Protein AF-A0A2K1L4N6-F1 (afdb_monomer_lite)

Radius of gyration: 20.87 Å; chains: 1; bounding box: 74×29×44 Å

Organism: Physcomitrium patens (NCBI:txid3218)

Foldseek 3Di:
DDDDDDDDDDDDDDDDDDDPDPVSVVVPDDPVVVVVVVCVVLVVVLVCCCVPPRNVVSVVSVVVVVVVVVVLVVLLVVCVVVVDPCSPVPRPPVCPVPPPD

Structure (mmCIF, N/CA/C/O backbone):
data_AF-A0A2K1L4N6-F1
#
_entry.id   AF-A0A2K1L4N6-F1
#
loop_
_atom_site.group_PDB
_atom_site.id
_atom_site.type_symbol
_atom_site.label_atom_id
_atom_site.label_alt_id
_atom_site.label_comp_id
_atom_site.label_asym_id
_atom_site.label_entity_id
_atom_site.label_seq_id
_atom_site.pdbx_PDB_ins_code
_atom_site.Cartn_x
_atom_site.Cartn_y
_atom_site.Cartn_z
_atom_site.occupancy
_atom_site.B_iso_or_equiv
_atom_site.auth_seq_id
_atom_site.auth_comp_id
_atom_site.auth_asym_id
_atom_site.auth_atom_id
_atom_site.pdbx_PDB_model_num
ATOM 1 N N . GLN A 1 1 ? -50.985 18.472 1.937 1.00 55.41 1 GLN A N 1
ATOM 2 C CA . GLN A 1 1 ? -49.611 18.667 1.428 1.00 55.41 1 GLN A CA 1
ATOM 3 C C . GLN A 1 1 ? -48.966 17.285 1.382 1.00 55.41 1 GLN A C 1
ATOM 5 O O . GLN A 1 1 ? -48.804 16.681 2.432 1.00 55.41 1 GLN A O 1
ATOM 10 N N . ALA A 1 2 ? -48.782 16.704 0.193 1.00 63.16 2 ALA A N 1
ATOM 11 C CA . ALA A 1 2 ? -48.333 15.316 0.050 1.00 63.16 2 ALA A CA 1
ATOM 12 C C . ALA A 1 2 ? -46.799 15.261 0.013 1.00 63.16 2 ALA A C 1
ATOM 14 O O . ALA A 1 2 ? -46.181 15.884 -0.847 1.00 63.16 2 ALA A O 1
ATOM 15 N N .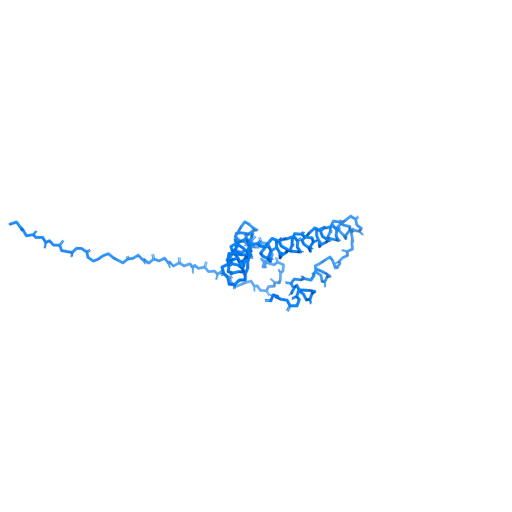 TYR A 1 3 ? -46.191 14.534 0.951 1.00 68.31 3 TYR A N 1
ATOM 16 C CA . TYR A 1 3 ? -44.750 14.297 0.983 1.00 68.31 3 TYR A CA 1
ATOM 17 C C . TYR A 1 3 ? -44.424 13.067 0.131 1.00 68.31 3 TYR A C 1
ATOM 19 O O . TYR A 1 3 ? -44.796 11.949 0.476 1.00 68.31 3 TYR A O 1
ATOM 27 N N . THR A 1 4 ? -43.729 13.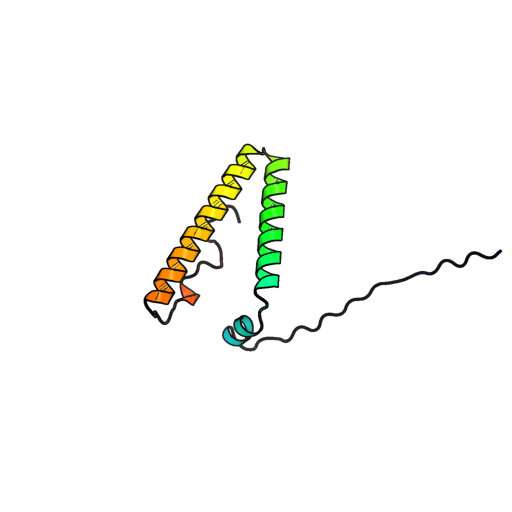259 -0.987 1.00 72.62 4 THR A N 1
ATOM 28 C CA . THR A 1 4 ? -43.189 12.160 -1.800 1.00 72.62 4 THR A CA 1
ATOM 29 C C . THR A 1 4 ? -41.756 11.851 -1.380 1.00 72.62 4 THR A C 1
ATOM 31 O O . THR A 1 4 ? -40.870 12.695 -1.513 1.00 72.62 4 THR A O 1
ATOM 34 N N . VAL A 1 5 ? -41.516 10.629 -0.900 1.00 73.69 5 VAL A N 1
ATOM 35 C CA . VAL A 1 5 ? -40.175 10.125 -0.57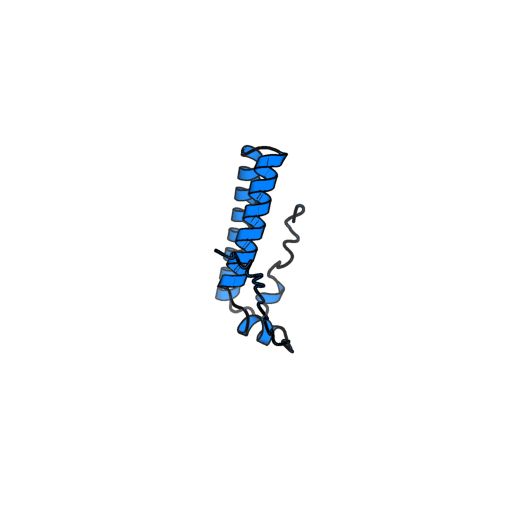4 1.00 73.69 5 VAL A CA 1
ATOM 36 C C . VAL A 1 5 ? -39.442 9.782 -1.870 1.00 73.69 5 VAL A C 1
ATOM 38 O O . VAL A 1 5 ? -39.859 8.899 -2.619 1.00 73.69 5 VAL A O 1
ATOM 41 N N . LYS A 1 6 ? -38.339 10.482 -2.145 1.00 77.62 6 LYS A N 1
ATOM 42 C CA . LYS A 1 6 ? -37.497 10.240 -3.320 1.00 77.62 6 LYS A CA 1
ATOM 43 C C . LYS A 1 6 ? -36.411 9.228 -2.954 1.00 77.62 6 LYS A C 1
ATOM 45 O O . LYS A 1 6 ? -35.529 9.524 -2.152 1.00 77.62 6 LYS A O 1
ATOM 50 N N . ARG A 1 7 ? -36.478 8.019 -3.516 1.00 79.19 7 ARG A N 1
ATOM 51 C CA . ARG A 1 7 ? -35.446 6.988 -3.335 1.00 79.19 7 ARG A CA 1
ATOM 52 C C . ARG A 1 7 ? -34.338 7.217 -4.364 1.00 79.19 7 ARG A C 1
ATOM 54 O O . ARG A 1 7 ? -34.545 6.966 -5.546 1.00 79.19 7 ARG A O 1
ATOM 61 N N . CYS A 1 8 ? -33.185 7.713 -3.924 1.00 83.50 8 CYS A N 1
ATOM 62 C CA . CYS A 1 8 ? -32.012 7.908 -4.779 1.00 83.50 8 CYS A CA 1
ATOM 63 C C . CYS A 1 8 ? -31.017 6.759 -4.580 1.00 83.50 8 CYS A C 1
ATOM 65 O O . CYS A 1 8 ? -30.701 6.409 -3.444 1.00 83.50 8 CYS A O 1
ATOM 67 N N . SER A 1 9 ? -30.491 6.209 -5.673 1.00 83.38 9 SER A N 1
ATOM 68 C CA . SER A 1 9 ? -29.352 5.286 -5.654 1.00 83.38 9 SER A CA 1
ATOM 69 C C . SER A 1 9 ? -28.163 5.916 -6.369 1.00 83.38 9 SER A C 1
ATOM 71 O O . SER A 1 9 ? -28.318 6.431 -7.475 1.00 83.38 9 SER A O 1
ATOM 73 N N . TRP A 1 10 ? -26.978 5.837 -5.764 1.00 89.50 10 TRP A N 1
ATOM 74 C CA . TRP A 1 10 ? -25.729 6.283 -6.378 1.00 89.50 10 TRP A CA 1
ATOM 75 C C . TRP A 1 10 ? -25.004 5.076 -6.963 1.00 89.50 10 TRP A C 1
ATOM 77 O O . TRP A 1 10 ? -24.599 4.184 -6.221 1.00 89.50 10 TRP A O 1
ATOM 87 N N . LEU A 1 11 ? -24.847 5.050 -8.284 1.00 91.06 11 LEU A N 1
ATOM 88 C CA . LEU A 1 11 ? -24.075 4.034 -8.992 1.00 91.06 11 LEU A CA 1
ATOM 89 C C . LEU A 1 11 ? -22.810 4.686 -9.550 1.00 91.06 11 LEU A C 1
ATOM 91 O O . LEU A 1 11 ? -22.886 5.728 -10.198 1.00 91.06 11 LEU A O 1
ATOM 95 N N . ARG A 1 12 ? -21.651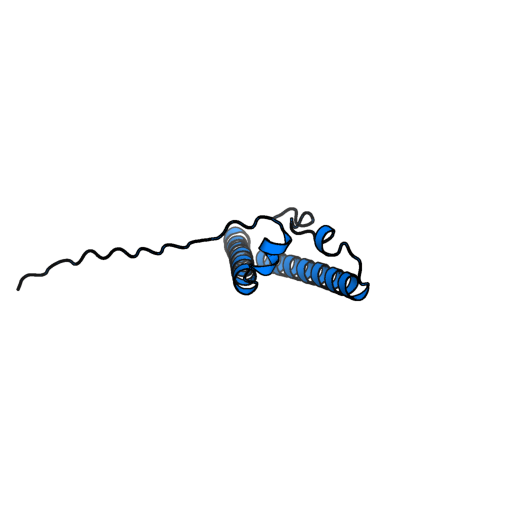 4.073 -9.302 1.00 91.31 12 ARG A N 1
ATOM 96 C CA . ARG A 1 12 ? -20.393 4.417 -9.972 1.00 91.31 12 ARG A CA 1
ATOM 97 C C . ARG A 1 12 ? -19.858 3.165 -10.641 1.00 91.31 12 ARG A C 1
ATOM 99 O O . ARG A 1 12 ? -19.664 2.151 -9.978 1.00 91.31 12 ARG A O 1
ATOM 106 N N . THR A 1 13 ? -19.638 3.248 -11.942 1.00 92.38 13 THR A N 1
ATOM 107 C CA . THR A 1 13 ? -19.017 2.195 -12.743 1.00 92.38 13 THR A CA 1
ATOM 108 C C . THR A 1 13 ? -17.601 2.627 -13.085 1.00 92.38 13 THR A C 1
ATOM 110 O O . THR A 1 13 ? -17.401 3.750 -13.545 1.00 92.38 13 THR A O 1
ATOM 113 N N . LEU A 1 14 ? -16.633 1.746 -12.854 1.00 89.06 14 LEU A N 1
ATOM 114 C CA . LEU A 1 14 ? -15.235 1.947 -13.215 1.00 89.06 14 LEU A CA 1
ATOM 115 C C . LEU A 1 14 ? -14.871 0.887 -14.255 1.00 89.06 14 LEU A C 1
ATOM 117 O O . LEU A 1 14 ? -15.050 -0.301 -13.996 1.00 89.06 14 LEU A O 1
ATOM 121 N N . GLN A 1 15 ? -14.402 1.315 -15.424 1.00 90.31 15 GLN A N 1
ATOM 122 C CA . GLN A 1 15 ? -13.778 0.425 -16.399 1.00 90.31 15 GLN A CA 1
ATOM 123 C C . GLN A 1 15 ? -12.269 0.461 -16.175 1.00 90.31 15 GLN A C 1
ATOM 125 O O . GLN A 1 15 ? -11.701 1.535 -15.987 1.00 90.31 15 GLN A O 1
ATOM 130 N N . ILE A 1 16 ? -11.654 -0.717 -16.133 1.00 86.00 16 ILE A N 1
ATOM 131 C CA . ILE A 1 16 ? -10.216 -0.895 -15.943 1.00 86.00 16 ILE A CA 1
ATOM 132 C C . ILE A 1 16 ? -9.748 -1.800 -17.074 1.00 86.00 16 ILE A C 1
ATOM 134 O O . ILE A 1 16 ? -10.290 -2.895 -17.242 1.00 86.00 16 ILE A O 1
ATOM 138 N N . ASP A 1 17 ? -8.766 -1.333 -17.833 1.00 84.88 17 ASP A N 1
ATOM 139 C CA . ASP A 1 17 ? -8.164 -2.112 -18.907 1.00 84.88 17 ASP A CA 1
ATOM 140 C C . ASP A 1 17 ? -7.222 -3.180 -18.339 1.00 84.88 17 ASP A C 1
ATOM 142 O O . ASP A 1 17 ? -6.590 -3.004 -17.293 1.00 84.88 17 ASP A O 1
ATOM 146 N N . VAL A 1 18 ? -7.145 -4.323 -19.020 1.00 84.69 18 VAL A N 1
ATOM 147 C CA . VAL A 1 18 ? -6.274 -5.431 -18.616 1.00 84.69 18 VAL A CA 1
ATOM 148 C C . VAL A 1 18 ? -4.914 -5.243 -19.275 1.00 84.69 18 VAL A C 1
ATOM 150 O O . VAL A 1 18 ? -4.800 -5.375 -20.491 1.00 84.69 18 VAL A O 1
ATOM 153 N N . ALA A 1 19 ? -3.886 -4.971 -18.472 1.00 86.12 19 ALA A N 1
ATOM 154 C CA . ALA A 1 19 ? -2.512 -4.894 -18.960 1.00 86.12 19 ALA A CA 1
ATOM 155 C C . ALA A 1 19 ? -2.032 -6.273 -19.449 1.00 86.12 19 ALA A C 1
ATOM 157 O O . ALA A 1 19 ? -2.192 -7.280 -18.752 1.00 86.12 19 ALA A O 1
ATOM 158 N N . ALA A 1 20 ? -1.408 -6.325 -20.628 1.00 84.12 20 ALA A N 1
ATOM 159 C CA . ALA A 1 20 ? -0.874 -7.560 -21.202 1.00 84.12 20 ALA A CA 1
ATOM 160 C C . ALA A 1 20 ? 0.507 -7.927 -20.629 1.00 84.12 20 ALA A C 1
ATOM 162 O O . ALA A 1 20 ? 0.948 -9.073 -20.740 1.00 84.12 20 ALA A O 1
ATOM 163 N N . ASN A 1 21 ? 1.212 -6.959 -20.036 1.00 76.44 21 ASN A N 1
ATOM 164 C CA . ASN A 1 21 ? 2.542 -7.140 -19.461 1.00 76.44 21 ASN A CA 1
ATOM 165 C C . ASN A 1 21 ? 2.799 -6.190 -18.273 1.00 76.44 21 ASN A C 1
ATOM 167 O O . ASN A 1 21 ? 2.072 -5.224 -18.049 1.00 76.44 21 ASN A O 1
ATOM 171 N N . LEU A 1 22 ? 3.859 -6.472 -17.505 1.00 70.75 22 LEU A N 1
ATOM 172 C CA . LEU A 1 22 ? 4.238 -5.691 -16.318 1.00 70.75 22 LEU A CA 1
ATOM 173 C C . LEU A 1 22 ? 4.594 -4.233 -16.640 1.00 70.75 22 LEU A C 1
ATOM 175 O O . LEU A 1 22 ? 4.316 -3.359 -15.831 1.00 70.75 22 LEU A O 1
ATOM 179 N N . ILE A 1 23 ? 5.194 -3.958 -17.801 1.00 76.75 23 ILE A N 1
ATOM 180 C CA . ILE A 1 23 ? 5.612 -2.600 -18.179 1.00 76.75 23 ILE A CA 1
ATOM 181 C C . ILE A 1 23 ? 4.376 -1.725 -18.404 1.00 76.75 23 ILE A C 1
ATOM 183 O O . ILE A 1 23 ? 4.264 -0.653 -17.825 1.00 76.75 23 ILE A O 1
ATOM 187 N N . GLU A 1 24 ? 3.409 -2.222 -19.171 1.00 76.62 24 GLU A N 1
ATOM 188 C CA . GLU A 1 24 ? 2.126 -1.562 -19.420 1.00 76.62 24 GLU A CA 1
ATOM 189 C C . GLU A 1 24 ? 1.347 -1.313 -18.122 1.00 76.62 24 GLU A C 1
ATOM 191 O O . GLU A 1 24 ? 0.723 -0.264 -17.958 1.00 76.62 24 GLU A O 1
ATOM 196 N N . LEU A 1 25 ? 1.437 -2.235 -17.159 1.00 77.69 25 LEU A N 1
ATOM 197 C CA . LEU A 1 25 ? 0.871 -2.039 -15.828 1.00 77.69 25 LEU A CA 1
ATOM 198 C C . LEU A 1 25 ? 1.535 -0.859 -15.104 1.00 77.69 25 LEU A C 1
ATOM 200 O O . LEU A 1 25 ? 0.830 -0.017 -14.560 1.00 77.69 25 LEU A O 1
ATOM 204 N N . TYR A 1 26 ? 2.867 -0.767 -15.101 1.00 75.88 26 TYR A N 1
ATOM 205 C CA . TYR A 1 26 ? 3.576 0.336 -14.442 1.00 75.88 26 TYR A CA 1
ATOM 206 C C . TYR A 1 26 ? 3.326 1.689 -15.120 1.00 75.88 26 TYR A C 1
ATOM 208 O O . TYR A 1 26 ? 3.096 2.670 -14.420 1.00 75.88 26 TYR A O 1
ATOM 216 N N . GLU A 1 27 ? 3.303 1.739 -16.453 1.00 80.19 27 GLU A N 1
ATOM 217 C CA . GLU A 1 27 ? 3.040 2.969 -17.218 1.00 80.19 27 GLU A CA 1
ATOM 218 C C . GLU A 1 27 ? 1.594 3.471 -17.049 1.00 80.19 27 GLU A C 1
ATOM 220 O O . GLU A 1 27 ? 1.349 4.674 -16.984 1.00 80.19 27 GLU A O 1
ATOM 225 N N . SER A 1 28 ? 0.619 2.562 -16.935 1.00 81.12 28 SER A N 1
ATOM 226 C CA . SER A 1 28 ? -0.797 2.912 -16.719 1.00 81.12 28 SER A CA 1
ATOM 227 C C . SER A 1 28 ? -1.146 3.204 -15.254 1.00 81.12 28 SER A C 1
ATOM 229 O O . SER A 1 28 ? -2.256 3.650 -14.944 1.00 81.12 28 SER A O 1
ATOM 231 N N . THR A 1 29 ? -0.215 2.966 -14.329 1.00 80.38 29 THR A N 1
ATOM 232 C CA . THR A 1 29 ? -0.457 3.093 -12.895 1.00 80.38 29 THR A CA 1
ATOM 233 C C . THR A 1 29 ? -0.403 4.547 -12.434 1.00 80.38 29 THR A C 1
ATOM 235 O O . THR A 1 29 ? 0.600 5.243 -12.580 1.00 80.38 29 THR A O 1
ATOM 238 N N . ASN A 1 30 ? -1.457 4.990 -11.745 1.00 83.25 30 ASN A N 1
ATOM 239 C CA . ASN A 1 30 ? -1.442 6.273 -11.054 1.00 83.25 30 ASN A CA 1
ATOM 240 C C . ASN A 1 30 ? -0.714 6.148 -9.701 1.00 83.25 30 ASN A C 1
ATOM 242 O O . ASN A 1 30 ? -1.236 5.573 -8.740 1.00 83.25 30 ASN A O 1
ATOM 246 N N . ILE A 1 31 ? 0.487 6.727 -9.631 1.00 79.75 31 ILE A N 1
ATOM 247 C CA . ILE A 1 31 ? 1.349 6.719 -8.441 1.00 79.75 31 ILE A CA 1
ATOM 248 C C . ILE A 1 31 ? 0.648 7.349 -7.230 1.00 79.75 31 ILE A C 1
ATOM 250 O O . ILE A 1 31 ? 0.789 6.845 -6.118 1.00 79.75 31 ILE A O 1
ATOM 254 N N . GLU A 1 32 ? -0.154 8.400 -7.420 1.00 81.19 32 GLU A N 1
ATOM 255 C CA . GLU A 1 32 ? -0.886 9.047 -6.325 1.00 81.19 32 GLU A CA 1
ATOM 256 C C . GLU A 1 32 ? -1.915 8.098 -5.707 1.00 81.19 32 GLU A C 1
ATOM 258 O O . GLU A 1 32 ? -2.046 8.038 -4.485 1.00 81.19 32 GLU A O 1
ATOM 263 N N . VAL A 1 33 ? -2.608 7.302 -6.528 1.00 81.12 33 VAL A N 1
ATOM 264 C CA . VAL A 1 33 ? -3.578 6.307 -6.042 1.00 81.12 33 VAL A CA 1
ATOM 265 C C . VAL A 1 33 ? -2.873 5.229 -5.225 1.00 81.12 33 VAL A C 1
ATOM 267 O O . VAL A 1 33 ? -3.341 4.891 -4.137 1.00 81.12 33 VAL A O 1
ATOM 270 N N . ILE A 1 34 ? -1.730 4.726 -5.700 1.00 79.44 34 ILE A N 1
ATOM 271 C CA . ILE A 1 34 ? -0.922 3.765 -4.940 1.00 79.44 34 ILE A CA 1
ATOM 272 C C . ILE A 1 34 ? -0.476 4.370 -3.613 1.00 79.44 34 ILE A C 1
ATOM 274 O O . ILE A 1 34 ? -0.644 3.741 -2.567 1.00 79.44 34 ILE A O 1
ATOM 278 N N . LEU A 1 35 ? 0.040 5.598 -3.635 1.00 79.25 35 LEU A N 1
ATOM 279 C CA . LEU A 1 35 ? 0.500 6.282 -2.435 1.00 79.25 35 LEU A CA 1
ATOM 280 C C . LEU A 1 35 ? -0.642 6.443 -1.424 1.00 79.25 35 LEU A C 1
ATOM 282 O O . LEU A 1 35 ? -0.475 6.122 -0.252 1.00 79.25 35 LEU A O 1
ATOM 286 N N . VAL A 1 36 ? -1.826 6.868 -1.874 1.00 83.62 36 VAL A N 1
ATOM 287 C CA . VAL A 1 36 ? -3.013 7.016 -1.022 1.00 83.62 36 VAL A CA 1
ATOM 288 C C . VAL A 1 36 ? -3.441 5.677 -0.433 1.00 83.62 36 VAL A C 1
ATOM 290 O O . VAL A 1 36 ? -3.714 5.609 0.764 1.00 83.62 36 VAL A O 1
ATOM 293 N N . VAL A 1 37 ? -3.474 4.603 -1.226 1.00 81.12 37 VAL A N 1
ATOM 294 C CA . VAL A 1 37 ? -3.838 3.264 -0.738 1.00 81.12 37 VAL A CA 1
ATOM 295 C C . VAL A 1 37 ? -2.830 2.768 0.299 1.00 81.12 37 VAL A C 1
ATOM 297 O O . VAL A 1 37 ? -3.231 2.261 1.351 1.00 81.12 37 VAL A O 1
ATOM 300 N N . LEU A 1 38 ? -1.531 2.951 0.050 1.00 80.94 38 LEU A N 1
ATOM 301 C CA . LEU A 1 38 ? -0.474 2.586 0.992 1.00 80.94 38 LEU A CA 1
ATOM 302 C C . LEU A 1 38 ? -0.580 3.399 2.285 1.00 80.94 38 LEU A C 1
ATOM 304 O O . LEU A 1 38 ? -0.622 2.813 3.366 1.00 80.94 38 LEU A O 1
ATOM 308 N N . ILE A 1 39 ? -0.718 4.724 2.191 1.00 85.12 39 ILE A N 1
ATOM 309 C CA . ILE A 1 39 ? -0.890 5.613 3.348 1.00 85.12 39 ILE A CA 1
ATOM 310 C C . ILE A 1 39 ? -2.134 5.219 4.144 1.00 85.12 39 ILE A C 1
ATOM 312 O O . ILE A 1 39 ? -2.062 5.096 5.364 1.00 85.12 39 ILE A O 1
ATOM 316 N N . GLN A 1 40 ? -3.267 4.968 3.485 1.00 86.75 40 GLN A N 1
ATOM 317 C CA . GLN A 1 40 ? -4.497 4.547 4.159 1.00 86.75 40 GLN A CA 1
ATOM 318 C C . GLN A 1 40 ? -4.333 3.200 4.869 1.00 86.75 40 GLN A C 1
ATOM 320 O O . GLN A 1 40 ? -4.811 3.041 5.995 1.00 86.75 40 GLN A O 1
ATOM 325 N N . LYS A 1 41 ? -3.648 2.234 4.244 1.00 85.94 41 LYS A N 1
ATOM 326 C CA . LYS A 1 41 ? -3.369 0.925 4.848 1.00 85.94 41 LYS A CA 1
ATOM 327 C C . LYS A 1 41 ? -2.473 1.068 6.081 1.00 85.94 41 LYS A C 1
ATOM 329 O O . LYS A 1 41 ? -2.798 0.515 7.133 1.00 85.94 41 LYS A O 1
ATOM 334 N N . LEU A 1 42 ? -1.389 1.836 5.970 1.00 87.12 42 LEU A N 1
ATOM 335 C CA . LEU A 1 42 ? -0.448 2.093 7.062 1.00 87.12 42 LEU A CA 1
ATOM 336 C C . LEU A 1 42 ? -1.131 2.843 8.210 1.00 87.12 42 LEU A C 1
ATOM 338 O O . LEU A 1 42 ? -1.053 2.412 9.359 1.00 87.12 42 LEU A O 1
ATOM 342 N N . LEU A 1 43 ? -1.881 3.903 7.901 1.00 88.75 43 LEU A N 1
ATOM 343 C CA . LEU A 1 43 ? -2.616 4.689 8.887 1.00 88.75 43 LEU A CA 1
ATOM 344 C C . LEU A 1 43 ? -3.640 3.829 9.631 1.00 88.75 43 LEU A C 1
ATOM 346 O O . LEU A 1 43 ? -3.717 3.890 10.855 1.00 88.75 43 LEU A O 1
ATOM 350 N N . ARG A 1 44 ? -4.388 2.974 8.919 1.00 90.38 44 ARG A N 1
ATOM 351 C CA . ARG A 1 44 ? -5.324 2.038 9.553 1.00 90.38 44 ARG A CA 1
ATOM 352 C C . ARG A 1 44 ? -4.609 1.092 10.516 1.00 90.38 44 ARG A C 1
ATOM 354 O O . ARG A 1 44 ? -5.126 0.859 11.605 1.00 90.38 44 ARG A O 1
ATOM 361 N N . LYS A 1 45 ? -3.446 0.553 10.134 1.00 88.31 45 LYS A N 1
ATOM 362 C CA . LYS A 1 45 ? -2.657 -0.330 11.005 1.00 88.31 45 LYS A CA 1
ATOM 363 C C . LYS A 1 45 ? -2.189 0.413 12.259 1.00 88.31 45 LYS A C 1
ATOM 365 O O . LYS A 1 45 ? -2.419 -0.079 13.354 1.00 88.31 45 LYS A O 1
ATOM 370 N N . ILE A 1 46 ? -1.645 1.621 12.109 1.00 88.56 46 ILE A N 1
ATOM 371 C CA . ILE A 1 46 ? -1.189 2.461 13.229 1.00 88.56 46 ILE A CA 1
ATOM 372 C C . ILE A 1 46 ? -2.342 2.788 14.184 1.00 88.56 46 ILE A C 1
ATOM 374 O O . ILE A 1 46 ? -2.194 2.640 15.394 1.00 88.56 46 ILE A O 1
ATOM 378 N N . ILE A 1 47 ? -3.500 3.196 13.653 1.00 90.50 47 ILE A N 1
ATOM 379 C CA . ILE A 1 47 ? -4.690 3.490 14.467 1.00 90.50 47 ILE A CA 1
ATOM 380 C C . ILE A 1 47 ? -5.127 2.243 15.232 1.00 90.50 47 ILE A C 1
ATOM 382 O O . ILE A 1 47 ? -5.419 2.326 16.421 1.00 90.50 47 ILE A O 1
ATOM 386 N N . ARG A 1 48 ? -5.148 1.086 14.564 1.00 91.94 48 ARG A N 1
ATOM 387 C CA . ARG A 1 48 ? -5.537 -0.172 15.192 1.00 91.94 48 ARG A CA 1
ATOM 388 C C . ARG A 1 48 ? -4.567 -0.579 16.300 1.00 91.94 48 ARG A C 1
ATOM 390 O O . ARG A 1 48 ? -5.018 -0.837 17.402 1.00 91.94 48 ARG A O 1
ATOM 397 N N . THR A 1 49 ? -3.258 -0.547 16.059 1.00 90.69 49 THR A N 1
ATOM 398 C CA . THR A 1 49 ? -2.244 -0.824 17.093 1.00 90.69 49 THR A CA 1
ATOM 399 C C . THR A 1 49 ? -2.330 0.170 18.254 1.00 90.69 49 THR A C 1
ATOM 401 O O . THR A 1 49 ? -2.174 -0.208 19.411 1.00 90.69 49 THR A O 1
ATOM 404 N N . SER A 1 50 ? -2.643 1.438 17.971 1.00 89.75 50 SER A N 1
ATOM 405 C CA . SER A 1 50 ? -2.846 2.446 19.015 1.00 89.75 50 SER A CA 1
ATOM 406 C C . SER A 1 50 ? -4.074 2.168 19.881 1.00 89.75 50 SER A C 1
ATOM 408 O O . SER A 1 50 ? -4.085 2.599 21.033 1.00 89.75 50 SER A O 1
ATOM 410 N N . LEU A 1 51 ? -5.107 1.537 19.318 1.00 92.25 51 LEU A N 1
ATOM 411 C CA . LEU A 1 51 ? -6.344 1.199 20.016 1.00 92.25 51 LEU A CA 1
ATOM 412 C C . LEU A 1 51 ? -6.225 -0.129 20.776 1.00 92.25 51 LEU A C 1
ATOM 414 O O . LEU A 1 51 ? -6.706 -0.219 21.901 1.00 92.25 51 LEU A O 1
ATOM 418 N N . ASP A 1 52 ? -5.591 -1.128 20.159 1.00 91.94 52 ASP A N 1
ATOM 419 C CA . ASP A 1 52 ? -5.525 -2.503 20.662 1.00 91.94 52 ASP A CA 1
ATOM 420 C C . ASP A 1 52 ? -4.394 -2.694 21.696 1.00 91.94 52 ASP A C 1
ATOM 422 O O . ASP A 1 52 ? -4.564 -3.454 22.647 1.00 91.94 52 ASP A O 1
ATOM 426 N N . GLU A 1 53 ? -3.255 -2.005 21.543 1.00 89.69 53 GLU A N 1
ATOM 427 C CA . GLU A 1 53 ? -2.087 -2.161 22.424 1.00 89.69 53 GLU A CA 1
ATOM 428 C C . GLU A 1 53 ? -1.776 -0.878 23.201 1.00 89.69 53 GLU A C 1
ATOM 430 O O . GLU A 1 53 ? -2.087 -0.756 24.386 1.00 89.69 53 GLU A O 1
ATOM 435 N N . SER A 1 54 ? -1.125 0.092 22.553 1.00 88.31 54 SER A N 1
ATOM 436 C CA . SER A 1 54 ? -0.842 1.405 23.130 1.00 88.31 54 SER A CA 1
ATOM 437 C C . SER A 1 54 ? -0.320 2.387 22.081 1.00 88.31 54 SER A C 1
ATOM 439 O O . SER A 1 54 ? 0.224 2.018 21.039 1.00 88.31 54 SER A O 1
ATOM 441 N N . VAL A 1 55 ? -0.373 3.678 22.413 1.00 90.00 55 VAL A N 1
ATOM 442 C CA . VAL A 1 55 ? 0.249 4.745 21.609 1.00 90.00 55 VAL A CA 1
ATOM 443 C C . VAL A 1 55 ? 1.774 4.573 21.502 1.00 90.00 55 VAL A C 1
ATOM 445 O O . VAL A 1 55 ? 2.382 5.037 20.537 1.00 90.00 55 VAL A O 1
ATOM 448 N N . LYS A 1 56 ? 2.415 3.923 22.485 1.00 91.94 56 LYS A N 1
ATOM 449 C CA . LYS A 1 56 ? 3.862 3.673 22.472 1.00 91.94 56 LYS A CA 1
ATOM 450 C C . LYS A 1 56 ? 4.225 2.645 21.400 1.00 91.94 56 LYS A C 1
ATOM 452 O O . LYS A 1 56 ? 5.119 2.917 20.604 1.00 91.94 56 LYS A O 1
ATOM 457 N N . GLU A 1 57 ? 3.483 1.543 21.334 1.00 87.19 57 GLU A N 1
ATOM 458 C CA . GLU A 1 57 ? 3.677 0.495 20.322 1.00 87.19 57 GLU A CA 1
ATOM 459 C C . GLU A 1 57 ? 3.331 1.003 18.919 1.00 87.19 57 GLU A C 1
ATOM 461 O O . GLU A 1 57 ? 4.092 0.813 17.975 1.00 87.19 57 GLU A O 1
ATOM 466 N N . ALA A 1 58 ? 2.254 1.784 18.781 1.00 87.12 58 ALA A N 1
ATOM 467 C CA . ALA A 1 58 ? 1.912 2.418 17.507 1.00 87.12 58 ALA A CA 1
ATOM 468 C C . ALA A 1 58 ? 3.018 3.361 16.992 1.00 87.12 58 ALA A C 1
ATOM 470 O O . ALA A 1 58 ? 3.258 3.452 15.787 1.00 87.12 58 ALA A O 1
ATOM 471 N N . ARG A 1 59 ? 3.708 4.061 17.902 1.00 89.00 59 ARG A N 1
ATOM 472 C CA . ARG A 1 59 ? 4.836 4.937 17.564 1.00 89.00 59 ARG A CA 1
ATOM 473 C C . ARG A 1 59 ? 6.082 4.147 17.175 1.00 89.00 59 ARG A C 1
ATOM 475 O O . ARG A 1 59 ? 6.754 4.556 16.233 1.00 89.00 59 ARG A O 1
ATOM 482 N N . ALA A 1 60 ? 6.377 3.054 17.878 1.00 90.12 60 ALA A N 1
ATOM 483 C CA . ALA A 1 60 ? 7.464 2.146 17.518 1.00 90.12 60 ALA A CA 1
ATOM 484 C C . ALA A 1 60 ? 7.231 1.564 16.115 1.00 90.12 60 ALA A C 1
ATOM 486 O O . ALA A 1 60 ? 8.072 1.729 15.239 1.00 90.12 60 ALA A O 1
ATOM 487 N N . LEU A 1 61 ? 6.022 1.054 15.857 1.00 87.31 61 LEU A N 1
ATOM 488 C CA . LEU A 1 61 ? 5.617 0.540 14.550 1.00 87.31 61 LEU A CA 1
ATOM 489 C C . LEU A 1 61 ? 5.756 1.591 13.437 1.00 87.31 61 LEU A C 1
ATOM 491 O O . LEU A 1 61 ? 6.255 1.288 12.357 1.00 87.31 61 LEU A O 1
ATOM 495 N N . LEU A 1 62 ? 5.316 2.833 13.676 1.00 88.12 62 LEU A N 1
ATOM 496 C CA . LEU A 1 62 ? 5.488 3.921 12.709 1.00 88.12 62 LEU A CA 1
ATOM 497 C C . LEU A 1 62 ? 6.972 4.178 12.414 1.00 88.12 62 LEU A C 1
ATOM 499 O O . LEU A 1 62 ? 7.335 4.397 11.260 1.00 88.12 62 LEU A O 1
ATOM 503 N N . HIS A 1 63 ? 7.817 4.165 13.444 1.00 88.94 63 HIS A N 1
ATOM 504 C CA . HIS A 1 63 ? 9.248 4.383 13.287 1.00 88.94 63 HIS A CA 1
ATOM 505 C C . HIS A 1 63 ? 9.907 3.269 12.466 1.00 88.94 63 HIS A C 1
ATOM 507 O O . HIS A 1 63 ? 10.637 3.566 11.522 1.00 88.94 63 HIS A O 1
ATOM 513 N N . ASP A 1 64 ? 9.574 2.011 12.753 1.00 87.00 64 ASP A N 1
ATOM 514 C CA . ASP A 1 64 ? 10.080 0.854 12.013 1.00 87.00 64 ASP A CA 1
ATOM 515 C C . ASP A 1 64 ? 9.658 0.908 10.538 1.00 87.00 64 ASP A C 1
ATOM 517 O O . ASP A 1 64 ? 10.481 0.739 9.639 1.00 87.00 64 ASP A O 1
ATOM 521 N N . LEU A 1 65 ? 8.389 1.232 10.268 1.00 84.12 65 LEU A N 1
ATOM 522 C CA . LEU A 1 65 ? 7.870 1.369 8.904 1.00 84.12 65 LEU A CA 1
ATOM 523 C C . LEU A 1 65 ? 8.560 2.495 8.124 1.00 84.12 65 LEU A C 1
ATOM 525 O O . LEU A 1 65 ? 8.886 2.320 6.949 1.00 84.12 65 LEU A O 1
ATOM 529 N N . LEU A 1 66 ? 8.802 3.643 8.764 1.00 85.75 66 LEU A N 1
ATOM 530 C CA . LEU A 1 66 ? 9.543 4.747 8.150 1.00 85.75 66 LEU A CA 1
ATOM 531 C C . LEU A 1 66 ? 10.988 4.351 7.848 1.00 85.75 66 LEU A C 1
ATOM 533 O O . LEU A 1 66 ? 11.494 4.674 6.777 1.00 85.75 66 LEU A O 1
ATOM 537 N N . MET A 1 67 ? 11.641 3.632 8.757 1.00 88.44 67 MET A N 1
ATOM 538 C CA . MET A 1 67 ? 13.015 3.186 8.559 1.00 88.44 67 MET A CA 1
ATOM 539 C C . MET A 1 67 ? 13.131 2.217 7.379 1.00 88.44 67 MET A C 1
ATOM 541 O O . MET A 1 67 ? 14.024 2.375 6.551 1.00 88.44 67 MET A O 1
ATOM 545 N N . ILE A 1 68 ? 12.191 1.281 7.239 1.00 83.06 68 ILE A N 1
ATOM 546 C CA . ILE A 1 68 ? 12.149 0.355 6.099 1.00 83.06 68 ILE A CA 1
ATOM 547 C C . ILE A 1 68 ? 11.962 1.112 4.783 1.00 83.06 68 ILE A C 1
ATOM 549 O O . ILE A 1 68 ? 12.686 0.850 3.825 1.00 83.06 68 ILE A O 1
ATOM 553 N N . LEU A 1 69 ? 11.053 2.090 4.743 1.00 80.81 69 LEU A N 1
ATOM 554 C CA . LEU A 1 69 ? 10.851 2.928 3.558 1.00 80.81 69 LEU A CA 1
ATOM 555 C C . LEU A 1 69 ? 12.110 3.714 3.181 1.00 80.81 69 LEU A C 1
ATOM 557 O O . LEU A 1 69 ? 12.450 3.787 2.004 1.00 80.81 69 LEU A O 1
ATOM 561 N N . ILE A 1 70 ? 12.813 4.278 4.166 1.00 83.25 70 ILE A N 1
ATOM 562 C CA . ILE A 1 70 ? 14.056 5.025 3.936 1.00 83.25 70 ILE A CA 1
ATOM 563 C C . ILE A 1 70 ? 15.139 4.104 3.372 1.00 83.25 70 ILE A C 1
ATOM 565 O O . ILE A 1 70 ? 15.775 4.462 2.386 1.00 83.25 70 ILE A O 1
ATOM 569 N N . VAL A 1 71 ? 15.324 2.917 3.957 1.00 84.38 71 VAL A N 1
ATOM 570 C CA . VAL A 1 71 ? 16.316 1.939 3.482 1.00 84.38 71 VAL A CA 1
ATOM 571 C C . VAL A 1 71 ? 15.993 1.484 2.059 1.00 84.38 71 VAL A C 1
ATOM 573 O O . VAL A 1 71 ? 16.866 1.510 1.198 1.00 84.38 71 VAL A O 1
ATOM 576 N N . GLN A 1 72 ? 14.735 1.138 1.776 1.00 78.19 72 GLN A N 1
ATOM 577 C CA . GLN A 1 72 ? 14.319 0.720 0.435 1.00 78.19 72 GLN A CA 1
ATOM 578 C C . GLN A 1 72 ? 14.482 1.838 -0.602 1.00 78.19 72 GLN A C 1
ATOM 580 O O . GLN A 1 72 ? 14.878 1.576 -1.739 1.00 78.19 72 GLN A O 1
ATOM 585 N N . TYR A 1 73 ? 14.190 3.082 -0.223 1.00 79.12 73 TYR A N 1
ATOM 586 C CA . TYR A 1 73 ? 14.377 4.235 -1.096 1.00 79.12 73 TYR A CA 1
ATOM 587 C C . TYR A 1 73 ? 15.860 4.512 -1.374 1.00 79.12 73 TYR A C 1
ATOM 589 O O . TYR A 1 73 ? 16.227 4.781 -2.517 1.00 79.12 73 TYR A O 1
ATOM 597 N N . ASP A 1 74 ? 16.713 4.419 -0.356 1.00 81.88 74 ASP A N 1
ATOM 598 C CA . ASP A 1 74 ? 18.163 4.585 -0.489 1.00 81.88 74 ASP A CA 1
ATOM 599 C C . ASP A 1 74 ? 18.772 3.490 -1.382 1.00 81.88 74 ASP A C 1
ATOM 601 O O . ASP A 1 74 ? 19.534 3.787 -2.305 1.00 81.88 74 ASP A O 1
ATOM 605 N N . ASP A 1 75 ? 18.358 2.234 -1.198 1.00 78.06 75 ASP A N 1
ATOM 606 C CA . ASP A 1 75 ? 18.755 1.119 -2.064 1.00 78.06 75 ASP A CA 1
ATOM 607 C C . ASP A 1 75 ? 18.289 1.321 -3.512 1.00 78.06 75 ASP A C 1
ATOM 609 O O . ASP A 1 75 ? 19.050 1.073 -4.452 1.00 78.06 75 ASP A O 1
ATOM 613 N N . TYR A 1 76 ? 17.067 1.821 -3.717 1.00 72.94 76 TYR A N 1
ATOM 614 C CA . TYR A 1 76 ? 16.563 2.154 -5.048 1.00 72.94 76 TYR A CA 1
ATOM 615 C C . TYR A 1 76 ? 17.367 3.280 -5.708 1.00 72.94 76 TYR A C 1
ATOM 617 O O . TYR A 1 76 ? 17.748 3.153 -6.872 1.00 72.94 76 TYR A O 1
ATOM 625 N N . CYS A 1 77 ? 17.671 4.354 -4.971 1.00 74.50 77 CYS A N 1
ATOM 626 C CA . CYS A 1 77 ? 18.485 5.466 -5.467 1.00 74.50 77 CYS A CA 1
ATOM 627 C C . CYS A 1 77 ? 19.872 4.987 -5.902 1.00 74.50 77 CYS A C 1
ATOM 629 O O . CYS A 1 77 ? 20.292 5.267 -7.024 1.00 74.50 77 CYS A O 1
ATOM 631 N N . LYS A 1 78 ? 20.540 4.178 -5.071 1.00 77.81 78 LYS A N 1
ATOM 632 C CA . LYS A 1 78 ? 21.833 3.569 -5.412 1.00 77.81 78 LYS A CA 1
ATOM 633 C C . LYS A 1 78 ? 21.732 2.721 -6.681 1.00 77.81 78 LYS A C 1
ATOM 635 O O . LYS A 1 78 ? 22.549 2.853 -7.587 1.00 77.81 78 LYS A O 1
ATOM 640 N N . LEU A 1 79 ? 20.719 1.862 -6.793 1.00 69.38 79 LEU A N 1
ATOM 641 C CA . LEU A 1 79 ? 20.533 1.012 -7.975 1.00 69.38 79 LEU A CA 1
ATOM 642 C C . LEU A 1 79 ? 20.256 1.820 -9.256 1.00 69.38 79 LEU A C 1
ATOM 644 O O . LEU A 1 79 ? 20.738 1.441 -10.329 1.00 69.38 79 LEU A O 1
ATOM 648 N N . ALA A 1 80 ? 19.526 2.931 -9.144 1.00 66.62 80 ALA A N 1
ATOM 649 C CA . ALA A 1 80 ? 19.264 3.856 -10.242 1.00 66.62 80 ALA A CA 1
ATOM 650 C C . ALA A 1 80 ? 20.534 4.610 -10.681 1.00 66.62 80 ALA A C 1
ATOM 652 O O . ALA A 1 80 ? 20.789 4.729 -11.882 1.00 66.62 80 ALA A O 1
ATOM 653 N N . GLU A 1 81 ? 21.370 5.051 -9.734 1.00 67.75 81 GLU A N 1
ATOM 654 C CA . GLU A 1 81 ? 22.660 5.701 -10.009 1.00 67.75 81 GLU A CA 1
ATOM 655 C C . GLU A 1 81 ? 23.638 4.773 -10.747 1.00 67.75 81 GLU A C 1
ATOM 657 O O . GLU A 1 81 ? 24.337 5.207 -11.665 1.00 67.75 81 GLU A O 1
ATOM 662 N N . PHE A 1 82 ? 23.642 3.475 -10.423 1.00 65.56 82 PHE A N 1
ATOM 663 C CA . PHE A 1 82 ? 24.528 2.488 -11.055 1.00 65.56 82 PHE A CA 1
ATOM 664 C C . PHE A 1 82 ? 23.994 1.881 -12.370 1.00 65.56 82 PHE A C 1
ATOM 666 O O . PHE A 1 82 ? 24.621 0.960 -12.896 1.00 65.56 82 PHE A O 1
ATOM 673 N N . LYS A 1 83 ? 22.868 2.373 -12.926 1.00 58.19 83 LYS A N 1
ATOM 674 C CA . LYS A 1 83 ? 22.242 1.886 -14.183 1.00 58.19 83 LYS A CA 1
ATOM 675 C C . LYS A 1 83 ? 22.191 0.352 -14.296 1.00 58.19 83 LYS A C 1
ATOM 677 O O . LYS A 1 83 ? 22.431 -0.213 -15.366 1.00 58.19 83 LYS A O 1
ATOM 682 N N . GLN A 1 84 ? 21.898 -0.352 -13.201 1.00 59.12 84 GLN A N 1
ATOM 683 C CA . GLN A 1 84 ? 21.762 -1.805 -13.279 1.00 59.12 84 GLN A CA 1
ATOM 684 C C . GLN A 1 84 ? 20.458 -2.165 -14.012 1.00 59.12 84 GLN A C 1
ATOM 686 O O . GLN A 1 84 ? 19.408 -1.622 -13.689 1.00 59.12 84 GLN A O 1
ATOM 691 N N . PRO A 1 85 ? 20.466 -3.108 -14.969 1.00 56.59 85 PRO A N 1
ATOM 692 C CA . PRO A 1 85 ? 19.276 -3.443 -15.760 1.00 56.59 85 PRO A CA 1
ATOM 693 C C . PRO A 1 85 ? 18.169 -4.166 -14.966 1.00 56.59 85 PRO A C 1
ATOM 695 O O . PRO A 1 85 ? 17.113 -4.444 -15.519 1.00 56.59 85 PRO A O 1
ATOM 698 N N . ASN A 1 86 ? 18.388 -4.473 -13.681 1.00 56.50 86 ASN A N 1
ATOM 699 C CA . ASN A 1 86 ? 17.518 -5.325 -12.861 1.00 56.50 86 ASN A CA 1
ATOM 700 C C . ASN A 1 86 ? 17.010 -4.623 -11.581 1.00 56.50 86 ASN A C 1
ATOM 702 O O . ASN A 1 86 ? 16.872 -5.241 -10.527 1.00 56.50 86 ASN A O 1
ATOM 706 N N . ILE A 1 87 ? 16.770 -3.307 -11.655 1.00 55.97 87 ILE A N 1
ATOM 707 C CA . ILE A 1 87 ? 16.318 -2.473 -10.521 1.00 55.97 87 ILE A CA 1
ATOM 708 C C . ILE A 1 87 ? 14.981 -2.979 -9.943 1.00 55.97 87 ILE A C 1
ATOM 710 O O . ILE A 1 87 ? 14.806 -3.032 -8.727 1.00 55.97 87 ILE A O 1
ATOM 714 N N . HIS A 1 88 ? 14.055 -3.420 -10.799 1.00 54.28 88 HIS A N 1
ATOM 715 C CA . HIS A 1 88 ? 12.702 -3.817 -10.388 1.00 54.28 88 HIS A CA 1
ATOM 716 C C . HIS A 1 88 ? 12.612 -5.213 -9.753 1.00 54.28 88 HIS A C 1
ATOM 718 O O . HIS A 1 88 ? 11.689 -5.463 -8.987 1.00 54.28 88 HIS A O 1
ATOM 724 N N . SER A 1 89 ? 13.560 -6.122 -10.020 1.00 56.19 89 SER A N 1
ATOM 725 C CA . SER A 1 89 ? 13.528 -7.490 -9.475 1.00 56.19 89 SER A CA 1
ATOM 726 C C . SER A 1 89 ? 14.108 -7.604 -8.061 1.00 56.19 89 SER A C 1
ATOM 728 O O . SER A 1 89 ? 13.976 -8.651 -7.433 1.00 56.19 89 SER A O 1
ATOM 730 N N . ARG A 1 90 ? 14.819 -6.570 -7.586 1.00 55.78 90 ARG A N 1
ATOM 731 C CA . ARG A 1 90 ? 15.462 -6.530 -6.257 1.00 55.78 90 ARG A CA 1
ATOM 732 C C . ARG A 1 90 ? 14.704 -5.686 -5.236 1.00 55.78 90 ARG A C 1
ATOM 734 O O . ARG A 1 90 ? 15.034 -5.754 -4.056 1.00 55.78 90 ARG A O 1
ATOM 741 N N . LEU A 1 91 ? 13.708 -4.915 -5.669 1.00 57.25 91 LEU A N 1
ATOM 742 C CA . LEU A 1 91 ? 12.776 -4.259 -4.761 1.00 57.25 91 LEU A CA 1
ATOM 743 C C . LEU A 1 91 ? 11.922 -5.331 -4.085 1.00 57.25 91 LEU A C 1
ATOM 745 O O . LEU A 1 91 ? 11.192 -6.067 -4.749 1.00 57.25 91 LEU A O 1
ATOM 749 N N . ASP A 1 92 ? 12.006 -5.414 -2.762 1.00 59.16 92 ASP A N 1
ATOM 750 C CA . ASP A 1 92 ? 11.118 -6.263 -1.978 1.00 59.16 92 ASP A CA 1
ATOM 751 C C . ASP A 1 92 ? 9.720 -5.631 -1.908 1.00 59.16 92 ASP A C 1
ATOM 753 O O . ASP A 1 92 ? 9.351 -4.962 -0.943 1.00 59.16 92 ASP A O 1
ATOM 757 N N . VAL A 1 93 ? 8.942 -5.839 -2.972 1.00 59.56 93 VAL A N 1
ATOM 758 C CA . VAL A 1 93 ? 7.537 -5.409 -3.076 1.00 59.56 93 VAL A CA 1
ATOM 759 C C . VAL A 1 93 ? 6.647 -6.174 -2.084 1.00 59.56 93 VAL A C 1
ATOM 761 O O . VAL A 1 93 ? 5.563 -5.712 -1.731 1.00 59.56 93 VAL A O 1
ATOM 764 N N . ALA A 1 94 ? 7.101 -7.343 -1.621 1.00 58.12 94 ALA A N 1
ATOM 765 C CA . ALA A 1 94 ? 6.369 -8.190 -0.689 1.00 58.12 94 ALA A CA 1
ATOM 766 C C . ALA A 1 94 ? 6.563 -7.780 0.778 1.00 58.12 94 ALA A C 1
ATOM 768 O O . ALA A 1 94 ? 5.870 -8.324 1.635 1.00 58.12 94 ALA A O 1
ATOM 769 N N . PHE A 1 95 ? 7.466 -6.835 1.073 1.00 58.62 95 PHE A N 1
ATOM 770 C CA . PHE A 1 95 ? 7.875 -6.502 2.439 1.00 58.62 95 PHE A CA 1
ATOM 771 C C . PHE A 1 95 ? 8.219 -7.761 3.252 1.00 58.62 95 PHE A C 1
ATOM 773 O O . PHE A 1 95 ? 7.833 -7.889 4.409 1.00 58.62 95 PHE A O 1
ATOM 780 N 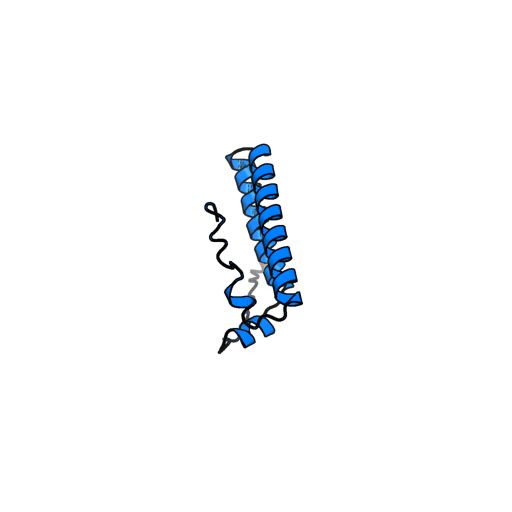N . SER A 1 96 ? 8.933 -8.711 2.652 1.00 62.53 96 SER A N 1
ATOM 781 C CA . SER A 1 96 ? 9.318 -9.985 3.269 1.00 62.53 96 SE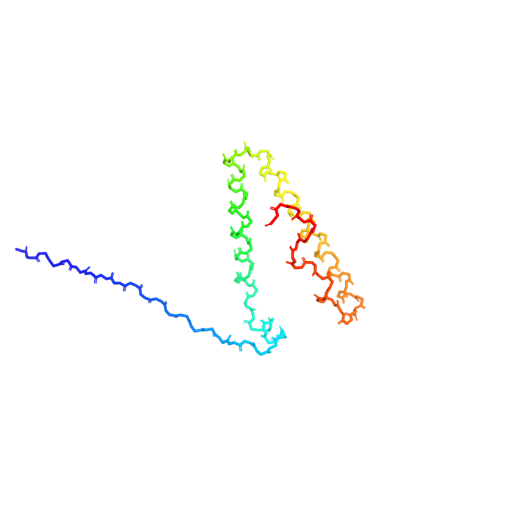R A CA 1
ATOM 782 C C . SER A 1 96 ? 10.129 -9.836 4.569 1.00 62.53 96 SER A C 1
ATOM 784 O O . SER A 1 96 ? 10.095 -10.724 5.420 1.00 62.53 96 SER A O 1
ATOM 786 N N . GLY A 1 97 ? 10.807 -8.698 4.767 1.00 55.72 97 GLY A N 1
ATOM 787 C CA . GLY A 1 97 ? 11.463 -8.334 6.033 1.00 55.72 97 GLY A CA 1
ATOM 788 C C . GLY A 1 97 ? 10.510 -7.860 7.143 1.00 55.72 97 GLY A C 1
ATOM 789 O O . GLY A 1 97 ? 10.899 -7.788 8.307 1.00 55.72 97 GLY A O 1
ATOM 790 N N . CYS A 1 98 ? 9.255 -7.563 6.810 1.00 51.06 98 CYS A N 1
ATOM 791 C CA . CYS A 1 98 ? 8.208 -7.216 7.759 1.00 51.06 98 CYS A CA 1
ATOM 792 C C . CYS A 1 98 ? 7.429 -8.477 8.132 1.00 51.06 98 CYS A C 1
ATOM 794 O O . CYS A 1 98 ? 6.391 -8.768 7.546 1.00 51.06 98 CYS A O 1
ATOM 796 N N . SER A 1 99 ? 7.856 -9.185 9.177 1.00 54.03 99 SER A N 1
ATOM 797 C CA . SER A 1 99 ? 7.116 -10.342 9.717 1.00 54.03 99 SER A CA 1
ATOM 798 C C . SER A 1 99 ? 5.693 -10.017 10.212 1.00 54.03 99 SER A C 1
ATOM 800 O O . SER A 1 99 ? 4.947 -10.918 10.585 1.00 54.03 99 SER A O 1
ATOM 802 N N . GLN A 1 100 ? 5.313 -8.736 10.234 1.00 55.62 100 GLN A N 1
ATOM 803 C CA . GLN A 1 100 ? 4.045 -8.227 10.756 1.00 55.62 100 GLN A CA 1
ATOM 804 C C . GLN A 1 100 ? 3.108 -7.638 9.679 1.00 55.62 100 GLN A C 1
ATOM 806 O O . GLN A 1 100 ? 2.097 -7.026 10.043 1.00 55.62 100 GLN A O 1
ATOM 811 N N . LEU A 1 101 ? 3.450 -7.700 8.387 1.00 47.59 101 LEU A N 1
ATOM 812 C CA . LEU A 1 101 ? 2.578 -7.265 7.278 1.00 47.59 101 LEU A CA 1
ATOM 813 C C . LEU A 1 101 ? 1.791 -8.436 6.684 1.00 47.59 101 LEU A C 1
ATOM 815 O O . LEU A 1 101 ? 0.641 -8.157 6.266 1.00 47.59 101 LEU A O 1
#

Sequence (101 aa):
QAYTVKRCSWLRTLQIDVAANLIELYESTNIEVILVVLIQKLLRKIIRTSLDESVKEARALLHDLLMILIVQYDDYCKLAEFKQPNIHSRLDVAFSGCSQL

pLDDT: mean 77.6, std 12.35, range [47.59, 92.38]

Secondary structure (DSSP, 8-state):
-------------------SSHHHHHHH--HHHHHHHHHHHHHHHHHHHHHHT-HHHHHHHHHHHHHHHHHHHHHHHHHHHTT-TTHHHHS-TT-TT-TT-